Protein AF-A0A7S2SPV5-F1 (afdb_monomer_lite)

Organism: NCBI:txid1034831

pLDDT: mean 88.97, std 11.54, range [53.88, 98.31]

Radius of gyration: 15.53 Å; chains: 1; bounding box: 42×25×43 Å

Structure (mmCIF, N/CA/C/O backbone):
data_AF-A0A7S2SPV5-F1
#
_entry.i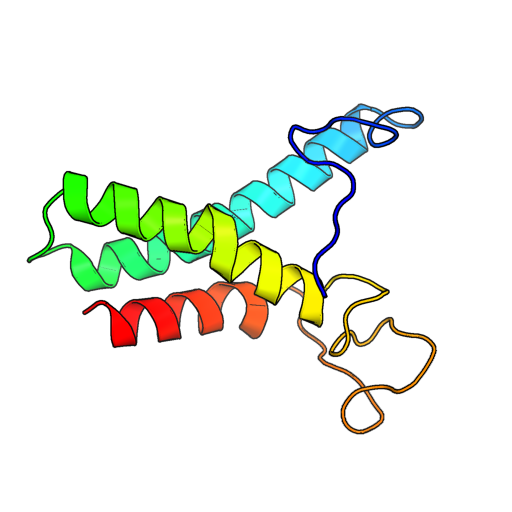d   AF-A0A7S2SPV5-F1
#
loop_
_atom_site.group_PDB
_atom_site.id
_atom_site.type_symbol
_atom_site.label_atom_id
_atom_site.label_alt_id
_atom_site.label_comp_id
_atom_site.label_asym_id
_atom_site.label_entity_id
_atom_site.label_seq_id
_atom_site.pdbx_PDB_ins_code
_atom_site.Cartn_x
_atom_site.Cartn_y
_atom_site.Cartn_z
_atom_site.occupancy
_atom_site.B_iso_or_equiv
_atom_site.auth_seq_id
_atom_site.auth_comp_id
_atom_site.auth_asym_id
_atom_site.auth_atom_id
_atom_site.pdbx_PDB_model_num
ATOM 1 N N . PHE A 1 1 ? 6.636 -11.316 -6.659 1.00 54.81 1 PHE A N 1
ATOM 2 C CA . PHE A 1 1 ? 5.296 -11.180 -6.036 1.00 54.81 1 PHE A CA 1
ATOM 3 C C . PHE A 1 1 ? 5.230 -9.963 -5.112 1.00 54.81 1 PHE A C 1
ATOM 5 O O . PHE A 1 1 ? 4.297 -9.185 -5.246 1.00 54.81 1 PHE A O 1
ATOM 12 N N . VAL A 1 2 ? 6.227 -9.761 -4.240 1.00 66.69 2 VAL A N 1
ATOM 13 C CA . VAL A 1 2 ? 6.478 -8.524 -3.471 1.00 66.69 2 VAL A CA 1
ATOM 14 C C . VAL A 1 2 ? 7.976 -8.212 -3.547 1.00 66.69 2 VAL A C 1
ATOM 16 O O . VAL A 1 2 ? 8.772 -9.143 -3.638 1.00 66.69 2 VAL A O 1
ATOM 19 N N . SER A 1 3 ? 8.369 -6.933 -3.542 1.00 65.62 3 SER A N 1
ATOM 20 C CA . SER A 1 3 ? 9.789 -6.548 -3.457 1.00 65.62 3 SER A CA 1
ATOM 21 C C . SER A 1 3 ? 10.364 -6.903 -2.083 1.00 65.62 3 SER A C 1
ATOM 23 O O . SER A 1 3 ? 9.908 -6.375 -1.074 1.00 65.62 3 SER A O 1
ATOM 25 N N . GLU A 1 4 ? 11.408 -7.730 -2.037 1.00 68.25 4 GLU A N 1
ATOM 26 C CA . GLU A 1 4 ? 12.071 -8.141 -0.783 1.00 68.25 4 GLU A CA 1
ATOM 27 C C . GLU A 1 4 ? 13.233 -7.219 -0.374 1.00 68.25 4 GLU A C 1
ATOM 29 O O . GLU A 1 4 ? 13.757 -7.285 0.739 1.00 68.25 4 GLU A O 1
ATOM 34 N N . SER A 1 5 ? 13.652 -6.328 -1.275 1.00 64.31 5 SER A N 1
ATOM 35 C CA . SER A 1 5 ? 14.708 -5.352 -1.010 1.00 64.31 5 SER A CA 1
ATOM 36 C C . SER A 1 5 ? 14.136 -4.067 -0.395 1.00 64.31 5 SER A C 1
ATOM 38 O O . SER A 1 5 ? 13.023 -3.663 -0.728 1.00 64.31 5 SER A O 1
ATOM 40 N N . ARG A 1 6 ? 14.929 -3.388 0.455 1.00 74.06 6 ARG A N 1
ATOM 41 C CA . ARG A 1 6 ? 14.656 -2.058 1.056 1.00 74.06 6 ARG A CA 1
ATOM 42 C C . ARG A 1 6 ? 13.745 -2.024 2.294 1.00 74.06 6 ARG A C 1
ATOM 44 O O . ARG A 1 6 ? 13.320 -0.945 2.710 1.00 74.06 6 ARG A O 1
ATOM 51 N N . PHE A 1 7 ? 13.514 -3.163 2.950 1.00 78.06 7 PHE A N 1
ATOM 52 C CA . PHE A 1 7 ? 12.891 -3.187 4.281 1.00 78.06 7 PHE A CA 1
ATOM 53 C C . PHE A 1 7 ? 13.731 -2.400 5.303 1.00 78.06 7 PHE A C 1
ATOM 55 O O . PHE A 1 7 ? 14.963 -2.465 5.281 1.00 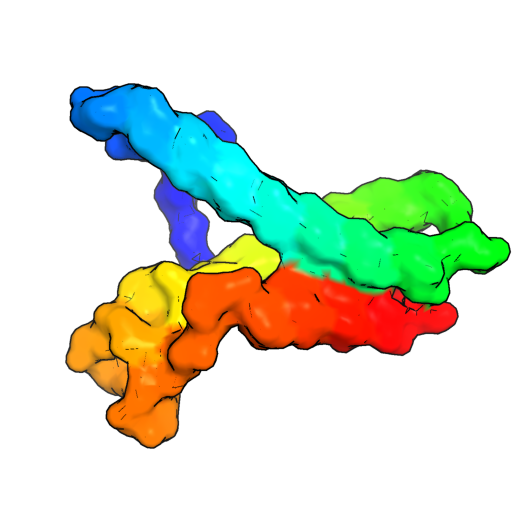78.06 7 PHE A O 1
ATOM 62 N N . PHE A 1 8 ? 13.073 -1.619 6.167 1.00 78.44 8 PHE A N 1
ATOM 63 C CA . PHE A 1 8 ? 13.721 -0.652 7.067 1.00 78.44 8 PHE A CA 1
ATOM 64 C C . PHE A 1 8 ? 14.735 0.272 6.374 1.00 78.44 8 PHE A C 1
ATOM 66 O O . PHE A 1 8 ? 15.756 0.620 6.964 1.00 78.44 8 PHE A O 1
ATOM 73 N N . LEU A 1 9 ? 14.494 0.639 5.109 1.00 76.25 9 LEU A N 1
ATOM 74 C CA . LEU A 1 9 ? 15.401 1.495 4.335 1.00 76.25 9 LEU A CA 1
ATOM 75 C C . LEU A 1 9 ? 16.826 0.916 4.185 1.00 76.25 9 LEU A C 1
ATOM 77 O O . LEU A 1 9 ? 17.770 1.639 3.862 1.00 76.25 9 LEU A O 1
ATOM 81 N N . ARG A 1 10 ? 17.012 -0.392 4.415 1.00 66.00 10 ARG A N 1
ATOM 82 C CA . ARG A 1 10 ? 18.329 -1.039 4.454 1.00 66.00 10 ARG A CA 1
ATOM 83 C C . ARG A 1 10 ? 18.712 -1.580 3.067 1.00 66.00 10 ARG A C 1
ATOM 85 O O . ARG A 1 10 ? 17.931 -2.301 2.452 1.00 66.00 10 ARG A O 1
ATOM 92 N N . LYS A 1 11 ? 19.958 -1.281 2.652 1.00 54.88 11 LYS A N 1
ATOM 93 C CA . LYS A 1 11 ? 20.642 -1.520 1.349 1.00 54.88 11 LYS A CA 1
ATOM 94 C C . LYS A 1 11 ? 20.286 -0.553 0.205 1.00 54.88 11 LYS A C 1
ATOM 96 O O . LYS A 1 11 ? 19.138 -0.469 -0.208 1.00 54.88 11 LYS A O 1
ATOM 101 N N . GLY A 1 12 ? 21.319 0.090 -0.362 1.00 56.78 12 GLY A N 1
ATOM 102 C CA . GLY A 1 12 ? 21.352 0.658 -1.725 1.00 56.78 12 GLY A CA 1
ATOM 103 C C . GLY A 1 12 ? 20.405 1.820 -2.051 1.00 56.78 12 GLY A C 1
ATOM 104 O O . GLY A 1 12 ? 20.520 2.397 -3.120 1.00 56.78 12 GLY A O 1
ATOM 105 N N . ALA A 1 13 ? 19.488 2.191 -1.155 1.00 53.88 13 ALA A N 1
ATOM 106 C CA . ALA A 1 13 ? 18.474 3.211 -1.422 1.00 53.88 13 ALA A CA 1
ATOM 107 C C . ALA A 1 13 ? 19.013 4.655 -1.427 1.00 53.88 13 ALA A C 1
ATOM 109 O O . ALA A 1 13 ? 18.308 5.554 -1.868 1.00 53.88 13 ALA A O 1
ATOM 110 N N . PHE A 1 14 ? 20.241 4.893 -0.957 1.00 60.25 14 PHE A N 1
ATOM 111 C CA . PHE A 1 14 ? 20.760 6.244 -0.693 1.00 60.25 14 PHE A CA 1
ATOM 112 C C . PHE A 1 14 ? 22.230 6.431 -1.086 1.00 60.25 14 PHE A C 1
ATOM 114 O O . PHE A 1 14 ? 22.910 7.270 -0.501 1.00 60.25 14 PHE A O 1
ATOM 121 N N . THR A 1 15 ? 22.758 5.630 -2.013 1.00 58.03 15 THR A N 1
ATOM 122 C CA . THR A 1 15 ? 24.171 5.750 -2.409 1.00 58.03 15 THR A CA 1
ATOM 123 C C . THR A 1 15 ? 24.425 6.919 -3.361 1.00 58.03 15 THR A C 1
ATOM 125 O O . THR A 1 15 ? 25.516 7.469 -3.311 1.00 58.03 15 THR A O 1
ATOM 128 N N . ASP A 1 16 ? 23.403 7.390 -4.088 1.00 56.78 16 ASP A N 1
ATOM 129 C CA . ASP A 1 16 ? 23.459 8.577 -4.949 1.00 56.78 16 ASP A CA 1
ATOM 130 C C . ASP A 1 16 ? 22.210 9.448 -4.716 1.00 56.78 16 ASP A C 1
ATOM 132 O O . ASP A 1 16 ? 21.086 8.951 -4.750 1.00 56.78 16 ASP A O 1
ATOM 136 N N . GLY A 1 17 ? 22.373 10.748 -4.438 1.00 64.12 17 GLY A N 1
ATOM 137 C CA . GLY A 1 17 ? 21.233 11.675 -4.324 1.00 64.12 17 GLY A CA 1
ATOM 138 C C . GLY A 1 17 ? 20.348 11.484 -3.082 1.00 64.12 17 GLY A C 1
ATOM 139 O O . GLY A 1 17 ? 19.124 11.522 -3.183 1.00 64.12 17 GLY A O 1
ATOM 140 N N . VAL A 1 18 ? 20.966 11.329 -1.905 1.00 71.19 18 VAL A N 1
ATOM 141 C CA . VAL A 1 18 ? 20.347 11.043 -0.590 1.00 71.19 18 VAL A CA 1
ATOM 142 C C . VAL A 1 18 ? 18.988 11.735 -0.349 1.00 71.19 18 VAL A C 1
ATOM 144 O O . VAL A 1 18 ? 18.044 11.104 0.123 1.00 71.19 18 VAL A O 1
ATOM 147 N N . GLY A 1 19 ? 18.860 13.021 -0.696 1.00 78.88 19 GLY A N 1
ATOM 148 C CA . GLY A 1 19 ? 17.618 13.781 -0.513 1.00 78.88 19 GLY A CA 1
ATOM 149 C C . GLY A 1 19 ? 16.445 13.294 -1.373 1.00 78.88 19 GLY A C 1
ATOM 150 O O . GLY A 1 19 ? 15.323 13.206 -0.876 1.00 78.88 19 GLY A O 1
ATOM 151 N N . TYR A 1 20 ? 16.691 12.926 -2.633 1.00 82.44 20 TYR A N 1
ATOM 152 C CA . TYR A 1 20 ? 15.647 12.454 -3.549 1.00 82.44 20 TYR A CA 1
ATOM 153 C C . TYR A 1 20 ? 15.057 11.118 -3.094 1.00 82.44 20 TYR A C 1
ATOM 155 O O . TYR A 1 20 ? 13.841 10.924 -3.121 1.00 82.44 20 TYR A O 1
ATOM 163 N N . SER A 1 21 ? 15.901 10.213 -2.609 1.00 81.31 21 SER A N 1
ATOM 164 C CA . SER A 1 21 ? 15.457 8.923 -2.092 1.00 81.31 21 SER A CA 1
ATOM 165 C C . SER A 1 21 ? 14.589 9.061 -0.839 1.00 81.31 21 SER A C 1
ATOM 167 O O . SER A 1 21 ? 13.597 8.345 -0.702 1.00 81.31 21 SER A O 1
ATOM 169 N N . TYR A 1 22 ? 14.902 10.008 0.057 1.00 84.06 22 TYR A N 1
ATOM 170 C CA . TYR A 1 22 ? 14.099 10.228 1.267 1.00 84.06 22 TYR A CA 1
ATOM 171 C C . TYR A 1 22 ? 12.773 10.893 0.910 1.00 84.06 22 TYR A C 1
ATOM 173 O O . TYR A 1 22 ? 11.736 10.500 1.439 1.00 84.06 22 TYR A O 1
ATOM 181 N N . ALA A 1 23 ? 12.794 11.843 -0.029 1.00 89.38 23 ALA A N 1
ATOM 182 C CA . ALA A 1 23 ? 11.586 12.459 -0.562 1.00 89.38 23 ALA A CA 1
ATOM 183 C C . ALA A 1 23 ? 10.673 11.421 -1.232 1.00 89.38 23 ALA A C 1
ATOM 185 O O . ALA A 1 23 ? 9.478 11.386 -0.953 1.00 89.38 23 ALA A O 1
ATOM 186 N N . SER A 1 24 ? 11.235 10.526 -2.047 1.00 87.12 24 SER A N 1
ATOM 187 C CA . SER A 1 24 ? 10.488 9.458 -2.723 1.00 87.12 24 SER A CA 1
ATOM 188 C C . SER A 1 24 ? 9.896 8.457 -1.732 1.00 87.12 24 SER A C 1
ATOM 190 O O . SER A 1 24 ? 8.737 8.066 -1.864 1.00 87.12 24 SER A O 1
ATOM 192 N N . TRP A 1 25 ? 10.654 8.071 -0.701 1.00 88.88 25 TRP A N 1
ATOM 193 C CA . TRP A 1 25 ? 10.127 7.232 0.373 1.00 88.88 25 TRP A CA 1
ATOM 194 C C . TRP A 1 25 ? 8.987 7.921 1.125 1.00 88.88 25 TRP A C 1
ATOM 196 O O . TRP A 1 25 ? 7.941 7.311 1.331 1.00 88.88 25 TRP A O 1
ATOM 206 N N . PHE A 1 26 ? 9.161 9.190 1.502 1.00 92.19 26 PHE A N 1
ATOM 207 C CA . PHE A 1 26 ? 8.140 9.946 2.225 1.00 92.19 26 PHE A CA 1
ATOM 208 C C . PHE A 1 26 ? 6.871 10.128 1.385 1.00 92.19 26 PHE A C 1
ATOM 210 O O . PHE A 1 26 ? 5.762 10.014 1.899 1.00 92.19 26 PHE A O 1
ATOM 217 N N . PHE A 1 27 ? 7.026 10.334 0.078 1.00 93.88 27 PHE A N 1
ATOM 218 C CA . PHE A 1 27 ? 5.918 10.397 -0.867 1.00 93.88 27 PHE A CA 1
ATOM 219 C C . PHE A 1 27 ? 5.128 9.078 -0.913 1.00 93.88 27 PHE A C 1
ATOM 221 O O . PHE A 1 27 ? 3.903 9.085 -0.816 1.00 93.88 27 PHE A O 1
ATOM 228 N N . GLN A 1 28 ? 5.816 7.933 -0.954 1.00 94.69 28 GLN A N 1
ATOM 229 C CA . GLN A 1 28 ? 5.162 6.620 -0.896 1.00 94.69 28 GLN A CA 1
ATOM 230 C C . GLN A 1 28 ? 4.532 6.328 0.474 1.00 94.69 28 GLN A C 1
ATOM 232 O O . GLN A 1 28 ? 3.450 5.744 0.552 1.00 94.69 28 GLN A O 1
ATOM 237 N N . PHE A 1 29 ? 5.170 6.774 1.558 1.00 94.75 29 PHE A N 1
ATOM 238 C CA . PHE A 1 29 ? 4.598 6.722 2.901 1.00 94.75 29 PHE A CA 1
ATOM 239 C C . PHE A 1 29 ? 3.291 7.522 2.984 1.00 94.75 29 PHE A C 1
ATOM 241 O O . PHE A 1 29 ? 2.322 7.034 3.563 1.00 94.75 29 PHE A O 1
ATOM 248 N N . ALA A 1 30 ? 3.229 8.708 2.371 1.00 97.44 30 ALA A N 1
ATOM 249 C CA . ALA A 1 30 ? 2.017 9.518 2.339 1.00 97.44 30 ALA A CA 1
ATOM 250 C C . ALA A 1 30 ? 0.860 8.784 1.637 1.00 97.44 30 ALA A C 1
ATOM 252 O O . ALA A 1 30 ? -0.235 8.737 2.189 1.00 97.44 30 ALA A O 1
ATOM 253 N N . PHE A 1 31 ? 1.102 8.127 0.497 1.00 97.94 31 PHE A N 1
ATOM 254 C CA . PHE A 1 31 ? 0.078 7.308 -0.171 1.00 97.94 31 PHE A CA 1
ATOM 255 C C . PHE A 1 31 ? -0.397 6.117 0.672 1.00 97.94 31 PHE A C 1
ATOM 257 O O . PHE A 1 31 ? -1.598 5.833 0.745 1.00 97.94 31 PHE A O 1
ATOM 264 N N . ALA A 1 32 ? 0.528 5.439 1.355 1.00 97.44 32 ALA A N 1
ATOM 265 C CA . ALA A 1 32 ? 0.174 4.374 2.287 1.00 97.44 32 ALA A CA 1
ATOM 266 C C . ALA A 1 32 ? -0.721 4.915 3.418 1.00 97.44 32 ALA A C 1
ATOM 268 O O . ALA A 1 32 ? -1.781 4.357 3.701 1.00 97.44 32 ALA A O 1
ATOM 269 N N . ALA A 1 33 ? -0.347 6.052 4.013 1.00 97.25 33 ALA A N 1
ATOM 270 C CA . ALA A 1 33 ? -1.139 6.714 5.045 1.00 97.25 33 ALA A CA 1
ATOM 271 C C . ALA A 1 33 ? -2.534 7.111 4.533 1.00 97.25 33 ALA A C 1
ATOM 273 O O . ALA A 1 33 ? -3.521 6.859 5.223 1.00 97.25 33 ALA A O 1
ATOM 274 N N . THR A 1 34 ? -2.647 7.635 3.306 1.00 97.56 34 THR A N 1
ATOM 275 C CA . THR A 1 34 ? -3.942 7.938 2.677 1.00 97.56 34 THR A CA 1
ATOM 276 C C . THR A 1 34 ? -4.841 6.700 2.625 1.00 97.56 34 THR A C 1
ATOM 278 O O . THR A 1 34 ? -5.991 6.768 3.062 1.00 97.56 34 THR A O 1
ATOM 281 N N . THR A 1 35 ? -4.311 5.549 2.198 1.00 97.88 35 THR A N 1
ATOM 282 C CA . THR A 1 35 ? -5.059 4.276 2.158 1.00 97.88 35 THR A CA 1
ATOM 283 C C . THR A 1 35 ? -5.623 3.899 3.533 1.00 97.88 35 THR A C 1
ATOM 285 O O . THR A 1 35 ? -6.799 3.550 3.642 1.00 97.88 35 THR A O 1
ATOM 288 N N . ALA A 1 36 ? -4.824 4.017 4.601 1.00 96.44 36 ALA A N 1
ATOM 289 C CA . ALA A 1 36 ? -5.288 3.751 5.967 1.00 96.44 36 ALA A CA 1
ATOM 290 C C . ALA A 1 36 ? -6.373 4.738 6.418 1.00 96.44 36 ALA A C 1
ATOM 292 O O . ALA A 1 36 ? -7.372 4.336 7.019 1.00 96.44 36 ALA A O 1
ATOM 293 N N . THR A 1 37 ? -6.209 6.026 6.101 1.00 95.56 37 THR A N 1
ATOM 294 C CA . THR A 1 37 ? -7.169 7.055 6.521 1.00 95.56 37 THR A CA 1
ATOM 295 C C . THR A 1 37 ? -8.541 6.902 5.868 1.00 95.56 37 THR A C 1
ATOM 297 O O . THR A 1 37 ? -9.540 7.164 6.537 1.00 95.56 37 THR A O 1
ATOM 300 N N . ILE A 1 38 ? -8.623 6.393 4.631 1.00 96.56 38 ILE A N 1
ATOM 301 C CA . ILE A 1 38 ? -9.908 6.057 3.992 1.00 96.56 38 ILE A CA 1
ATOM 302 C C . ILE A 1 38 ? -10.700 5.084 4.873 1.00 96.56 38 ILE A C 1
ATOM 304 O O . ILE A 1 38 ? -11.872 5.325 5.162 1.00 96.56 38 ILE A O 1
ATOM 308 N N . VAL A 1 39 ? -10.052 4.021 5.360 1.00 94.88 39 VAL A N 1
ATOM 309 C CA . VAL A 1 39 ? -10.721 3.031 6.213 1.00 94.88 39 VAL A CA 1
ATOM 310 C C . VAL A 1 39 ? -11.101 3.622 7.566 1.00 94.88 39 VAL A C 1
ATOM 312 O O . VAL A 1 39 ? -12.206 3.372 8.039 1.00 94.88 39 VAL A O 1
ATOM 315 N N . SER A 1 40 ? -10.240 4.456 8.162 1.00 93.25 40 SER A N 1
ATOM 316 C CA . SER A 1 40 ? -10.551 5.097 9.448 1.00 93.25 40 SER A CA 1
ATOM 317 C C . SER A 1 40 ? -11.862 5.881 9.429 1.00 93.25 40 SER A C 1
ATOM 319 O O . SER A 1 40 ? -12.616 5.806 10.394 1.00 93.25 40 SER A O 1
ATOM 321 N N . GLY A 1 41 ? -12.169 6.565 8.321 1.00 91.44 41 GLY A N 1
ATOM 322 C CA . GLY A 1 41 ? -13.418 7.309 8.166 1.00 91.44 41 GLY A CA 1
ATOM 323 C C . GLY A 1 41 ? -14.648 6.404 8.089 1.00 91.44 41 GLY A C 1
ATOM 324 O O . GLY A 1 41 ? -15.690 6.742 8.638 1.00 91.44 41 GLY A O 1
ATOM 325 N N . ALA A 1 42 ? -14.523 5.236 7.457 1.00 91.00 42 ALA A N 1
ATOM 326 C CA . ALA A 1 42 ? -15.628 4.292 7.299 1.00 91.00 42 ALA A CA 1
ATOM 327 C C . ALA A 1 42 ? -15.985 3.547 8.596 1.00 91.00 42 ALA A C 1
ATOM 329 O O . ALA A 1 42 ? -17.145 3.197 8.803 1.00 91.00 42 ALA A O 1
ATOM 330 N N . VAL A 1 43 ? -15.003 3.310 9.474 1.00 90.44 43 VAL A N 1
ATOM 331 C CA . VAL A 1 43 ? -15.184 2.493 10.689 1.00 90.44 43 VAL A CA 1
ATOM 332 C C . VAL A 1 43 ? -15.256 3.302 11.993 1.00 90.44 43 VAL A C 1
ATOM 334 O O . VAL A 1 43 ? -15.389 2.720 13.072 1.00 90.44 43 VAL A O 1
ATOM 337 N N . ALA A 1 44 ? -15.186 4.635 11.907 1.00 87.62 44 ALA A N 1
ATOM 338 C CA . ALA A 1 44 ? -14.994 5.550 13.037 1.00 87.62 44 ALA A CA 1
ATOM 339 C C . ALA A 1 44 ? -16.004 5.398 14.193 1.00 87.62 44 ALA A C 1
ATOM 341 O O . ALA A 1 44 ? -15.654 5.644 15.344 1.00 87.62 44 ALA A O 1
ATOM 342 N N . GLU A 1 45 ? -17.246 4.998 13.917 1.00 86.50 45 GLU A N 1
ATOM 343 C CA . GLU A 1 45 ? -18.332 5.026 14.911 1.00 86.50 45 GLU A CA 1
ATOM 344 C C . GLU A 1 45 ? -18.391 3.793 15.824 1.00 86.50 45 GLU A C 1
ATOM 346 O O . GLU A 1 45 ? -18.943 3.861 16.921 1.00 86.50 45 GLU A O 1
ATOM 351 N N . ARG A 1 46 ? -17.859 2.650 15.375 1.00 85.19 46 ARG A N 1
ATOM 352 C CA . ARG A 1 46 ? -18.099 1.338 16.010 1.00 85.19 46 ARG A CA 1
ATOM 353 C C . ARG A 1 46 ? -16.841 0.522 16.300 1.00 85.19 46 ARG A C 1
ATOM 355 O O . ARG A 1 46 ? -16.933 -0.540 16.912 1.00 85.19 46 ARG A O 1
ATOM 362 N N . VAL A 1 47 ? -15.666 1.010 15.902 1.00 92.19 47 VAL A N 1
ATOM 363 C CA . VAL A 1 47 ? -14.391 0.305 16.083 1.00 92.19 47 VAL A CA 1
ATOM 364 C C . VAL A 1 47 ? -13.575 0.923 17.216 1.00 92.19 47 VAL A C 1
ATOM 366 O O . VAL A 1 47 ? -13.381 2.133 17.294 1.00 92.19 47 VAL A O 1
ATOM 369 N N . THR A 1 48 ? -13.063 0.074 18.109 1.00 94.25 48 THR A N 1
ATOM 370 C CA . THR A 1 48 ? -12.135 0.510 19.159 1.00 94.25 48 THR A CA 1
ATOM 371 C C . THR A 1 48 ? -10.780 0.880 18.559 1.00 94.25 48 THR A C 1
ATOM 373 O O . THR A 1 48 ? -10.329 0.263 17.592 1.00 94.25 48 THR A O 1
ATOM 376 N N . LEU A 1 49 ? -10.072 1.835 19.170 1.00 92.31 49 LEU A N 1
ATOM 377 C CA . LEU A 1 49 ? -8.747 2.249 18.691 1.00 92.31 49 LEU A CA 1
ATOM 378 C C . LEU A 1 49 ? -7.774 1.064 18.572 1.00 92.31 49 LEU A C 1
ATOM 380 O O . LEU A 1 49 ? -7.030 0.969 17.601 1.00 92.31 49 LEU A O 1
ATOM 384 N N . THR A 1 50 ? -7.808 0.130 19.524 1.00 94.88 50 THR A N 1
ATOM 385 C CA . THR A 1 50 ? -6.963 -1.070 19.498 1.00 94.88 50 THR A CA 1
ATOM 386 C C . THR A 1 50 ? -7.253 -1.953 18.289 1.00 94.88 50 THR A C 1
ATOM 388 O O . THR A 1 50 ? -6.319 -2.350 17.595 1.00 94.88 50 THR A O 1
ATOM 391 N N . ALA A 1 51 ? -8.528 -2.226 17.997 1.00 93.50 51 ALA 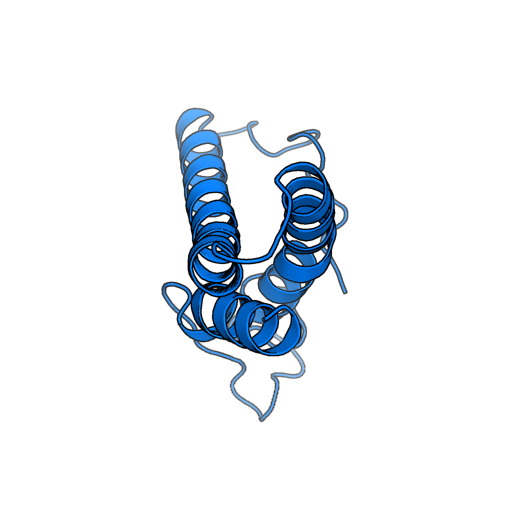A N 1
ATOM 392 C CA . ALA A 1 51 ? -8.905 -2.993 16.812 1.00 93.50 51 ALA A CA 1
ATOM 393 C C . ALA A 1 51 ? -8.472 -2.272 15.525 1.00 93.50 51 ALA A C 1
ATOM 395 O O . ALA A 1 51 ? -7.908 -2.901 14.628 1.00 93.50 51 ALA A O 1
ATOM 396 N N . TYR A 1 52 ? -8.633 -0.946 15.475 1.00 94.06 52 TYR A N 1
ATOM 397 C CA . TYR A 1 52 ? -8.165 -0.136 14.354 1.00 94.06 52 TYR A CA 1
ATOM 398 C C . TYR A 1 52 ? -6.638 -0.189 14.172 1.00 94.06 52 TYR A C 1
ATOM 400 O O . TYR A 1 52 ? -6.173 -0.295 13.042 1.00 94.06 52 TYR A O 1
ATOM 408 N N . MET A 1 53 ? -5.834 -0.185 15.242 1.00 94.31 53 MET A N 1
ATOM 409 C CA . MET A 1 53 ? -4.369 -0.282 15.131 1.00 94.31 53 MET A CA 1
ATOM 410 C C . MET A 1 53 ? -3.911 -1.603 14.498 1.00 94.31 53 MET A C 1
ATOM 412 O O . MET A 1 53 ? -3.031 -1.596 13.633 1.00 94.31 53 MET A O 1
ATOM 416 N N . PHE A 1 54 ? -4.515 -2.731 14.885 1.00 95.12 54 PHE A N 1
ATOM 417 C CA . PHE A 1 54 ? -4.222 -4.026 14.261 1.00 95.12 54 PHE A CA 1
ATOM 418 C C . PHE A 1 54 ? -4.672 -4.057 12.804 1.00 95.12 54 PHE A C 1
ATOM 420 O O . PHE A 1 54 ? -3.915 -4.490 11.936 1.00 95.12 54 PHE A O 1
ATOM 427 N N . TYR A 1 55 ? -5.868 -3.537 12.533 1.00 93.94 55 TYR A N 1
ATOM 428 C CA . TYR A 1 55 ? -6.400 -3.426 11.183 1.00 93.94 55 TYR A CA 1
ATOM 429 C C . TYR A 1 55 ? -5.481 -2.592 10.276 1.00 93.94 55 TYR A C 1
ATOM 431 O O . TYR A 1 55 ? -5.070 -3.049 9.212 1.00 93.94 55 TYR A O 1
ATOM 439 N N . ALA A 1 56 ? -5.097 -1.393 10.716 1.00 94.94 56 ALA A N 1
ATOM 440 C CA . ALA A 1 56 ? -4.217 -0.494 9.977 1.00 94.94 56 ALA A CA 1
ATOM 441 C C . ALA A 1 56 ? -2.829 -1.112 9.761 1.00 94.94 56 ALA A C 1
ATOM 443 O O . ALA A 1 56 ? -2.259 -0.987 8.679 1.00 94.94 56 ALA A O 1
ATOM 444 N N . THR A 1 57 ? -2.304 -1.832 10.756 1.00 95.31 57 THR A N 1
ATOM 445 C CA . THR A 1 57 ? -1.030 -2.555 10.638 1.00 95.31 57 THR A CA 1
ATOM 446 C C . THR A 1 57 ? -1.116 -3.680 9.610 1.00 95.31 57 THR A C 1
ATOM 448 O O . THR A 1 57 ? -0.204 -3.835 8.805 1.00 95.31 57 THR A O 1
ATOM 451 N N . ALA A 1 58 ? -2.210 -4.444 9.582 1.00 96.00 58 ALA A N 1
ATOM 452 C CA . ALA A 1 58 ? -2.422 -5.477 8.570 1.00 96.00 58 ALA A CA 1
ATOM 453 C C . ALA A 1 58 ? -2.554 -4.868 7.163 1.00 96.00 58 ALA A C 1
ATOM 455 O O . ALA A 1 58 ? -1.919 -5.330 6.212 1.00 96.00 58 ALA A O 1
ATOM 456 N N . LEU A 1 59 ? -3.327 -3.786 7.038 1.00 96.56 59 LEU A N 1
ATOM 457 C CA . LEU A 1 59 ? -3.544 -3.091 5.774 1.00 96.56 59 LEU A CA 1
ATOM 458 C C . LEU A 1 59 ? -2.243 -2.500 5.220 1.00 96.56 59 LEU A C 1
ATOM 460 O O . LEU A 1 59 ? -1.906 -2.754 4.070 1.00 96.56 59 LEU A O 1
ATOM 464 N N . ILE A 1 60 ? -1.494 -1.744 6.022 1.00 96.38 60 ILE A N 1
ATOM 465 C CA . ILE A 1 60 ? -0.296 -1.026 5.561 1.00 96.38 60 ILE A CA 1
ATOM 466 C C . ILE A 1 60 ? 0.967 -1.886 5.609 1.00 96.38 60 ILE A C 1
ATOM 468 O O . ILE A 1 60 ? 1.874 -1.682 4.809 1.00 96.38 60 ILE A O 1
ATOM 472 N N . GLY A 1 61 ? 1.035 -2.861 6.512 1.00 92.69 61 GLY A N 1
ATOM 473 C CA . GLY A 1 61 ? 2.174 -3.767 6.636 1.00 92.69 61 GLY A CA 1
ATOM 474 C C . GLY A 1 61 ? 2.160 -4.917 5.632 1.00 92.69 61 GLY A C 1
ATOM 475 O O . GLY A 1 61 ? 3.228 -5.412 5.282 1.00 92.69 61 GLY A O 1
ATOM 476 N N . PHE A 1 62 ? 0.981 -5.329 5.148 1.00 92.88 62 PHE A N 1
ATOM 477 C CA . PHE A 1 62 ? 0.854 -6.497 4.270 1.00 92.88 62 PHE A CA 1
ATOM 478 C C . PHE A 1 62 ? 0.066 -6.217 2.990 1.00 92.88 62 PHE A C 1
ATOM 480 O O . PHE A 1 62 ? 0.608 -6.395 1.904 1.00 92.88 62 PHE A O 1
ATOM 487 N N . ILE A 1 63 ? -1.184 -5.758 3.083 1.00 95.81 63 ILE A N 1
ATOM 488 C CA . ILE A 1 63 ? -2.068 -5.655 1.906 1.00 95.81 63 ILE A CA 1
ATOM 489 C C . ILE A 1 63 ? -1.580 -4.577 0.927 1.00 95.81 63 ILE A C 1
ATOM 491 O O . ILE A 1 63 ? -1.346 -4.858 -0.247 1.00 95.81 63 ILE A O 1
ATOM 495 N N . TYR A 1 64 ? -1.384 -3.348 1.397 1.00 96.75 64 TYR A N 1
ATOM 496 C CA . TYR A 1 64 ? -0.975 -2.221 0.561 1.00 96.75 64 TYR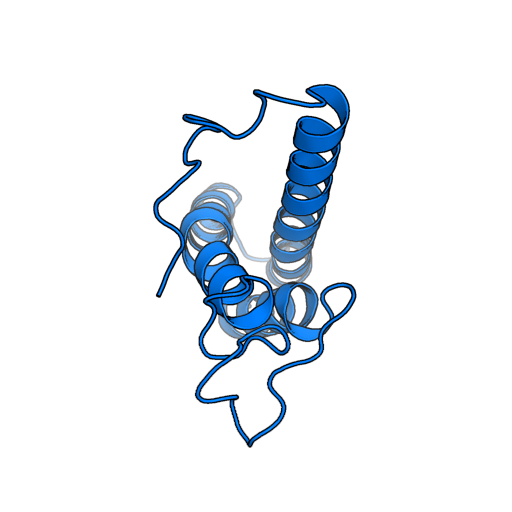 A CA 1
ATOM 497 C C . TYR A 1 64 ? 0.403 -2.433 -0.104 1.00 96.75 64 TYR A C 1
ATOM 499 O O . TYR A 1 64 ? 0.493 -2.240 -1.318 1.00 96.75 64 TYR A O 1
ATOM 507 N N . PRO A 1 65 ? 1.458 -2.909 0.600 1.00 94.56 65 PRO A N 1
ATOM 508 C CA . PRO A 1 65 ? 2.748 -3.237 -0.015 1.00 94.56 65 PRO A CA 1
ATOM 509 C C . PRO A 1 65 ? 2.657 -4.277 -1.137 1.00 94.56 65 PRO A C 1
ATOM 511 O O . PRO A 1 65 ? 3.415 -4.208 -2.108 1.00 94.56 65 PRO A O 1
ATOM 514 N N . VAL A 1 66 ? 1.730 -5.232 -1.023 1.00 95.06 66 VAL A N 1
ATOM 515 C CA . VAL A 1 66 ? 1.463 -6.224 -2.069 1.00 95.06 66 VAL A CA 1
ATOM 516 C C . VAL A 1 66 ? 0.833 -5.552 -3.288 1.00 95.06 66 VAL A C 1
ATOM 518 O O . VAL A 1 66 ? 1.361 -5.685 -4.391 1.00 95.06 66 VAL A O 1
ATOM 521 N N . VAL A 1 67 ? -0.229 -4.767 -3.093 1.00 96.44 67 VAL A N 1
ATOM 522 C CA . VAL A 1 67 ? -0.940 -4.096 -4.194 1.00 96.44 67 VAL A CA 1
ATOM 523 C C . VAL A 1 67 ? -0.039 -3.103 -4.933 1.00 96.44 67 VAL A C 1
ATOM 525 O O . VAL A 1 67 ? 0.024 -3.130 -6.163 1.00 96.44 67 VAL A O 1
ATOM 528 N N . VAL A 1 68 ? 0.720 -2.273 -4.211 1.00 95.50 68 VAL A N 1
ATOM 529 C CA . VAL A 1 68 ? 1.657 -1.328 -4.839 1.00 95.50 68 VAL A CA 1
ATOM 530 C C . VAL A 1 68 ? 2.769 -2.058 -5.598 1.00 95.50 68 VAL A C 1
ATOM 532 O O . VAL A 1 68 ? 3.164 -1.626 -6.680 1.00 95.50 68 VAL A O 1
ATOM 535 N N . SER A 1 69 ? 3.229 -3.211 -5.095 1.00 93.25 69 SER A N 1
ATOM 536 C CA . SER A 1 69 ? 4.216 -4.040 -5.797 1.00 93.25 69 SER A CA 1
ATOM 537 C C . SER A 1 69 ? 3.663 -4.645 -7.086 1.00 93.25 69 SER A C 1
ATOM 539 O O . SER A 1 69 ? 4.428 -4.909 -8.004 1.00 93.25 69 SER A O 1
ATOM 541 N N . TRP A 1 70 ? 2.358 -4.892 -7.182 1.00 94.56 70 TRP A N 1
ATOM 542 C CA . TRP A 1 70 ? 1.763 -5.453 -8.393 1.00 94.56 70 TRP A CA 1
ATOM 543 C C . TRP A 1 70 ? 1.643 -4.436 -9.522 1.00 94.56 70 TRP A C 1
ATOM 545 O O . TRP A 1 70 ? 1.928 -4.786 -10.665 1.00 94.56 70 TRP A O 1
ATOM 555 N N . ALA A 1 71 ? 1.224 -3.211 -9.201 1.00 95.56 71 ALA A N 1
ATOM 556 C CA . ALA A 1 71 ? 0.881 -2.198 -10.197 1.00 95.56 71 ALA A CA 1
ATOM 557 C C . ALA A 1 71 ? 2.000 -1.178 -10.466 1.00 95.56 71 ALA A C 1
ATOM 559 O O . ALA A 1 71 ? 2.132 -0.716 -11.594 1.00 95.56 71 ALA A O 1
ATOM 560 N N . TRP A 1 72 ? 2.798 -0.806 -9.456 1.00 95.06 72 TRP A N 1
ATOM 561 C CA . TRP A 1 72 ? 3.796 0.273 -9.567 1.00 95.06 72 TRP A CA 1
ATOM 562 C C . TRP A 1 72 ? 5.249 -0.194 -9.548 1.00 95.06 72 TRP A C 1
ATOM 564 O O . TRP A 1 72 ? 6.147 0.595 -9.833 1.00 95.06 72 TRP A O 1
ATOM 574 N N . ASN A 1 73 ? 5.514 -1.461 -9.232 1.00 91.31 73 ASN A N 1
ATOM 575 C CA . ASN A 1 73 ? 6.848 -2.021 -9.423 1.00 91.31 73 ASN A CA 1
ATOM 576 C C . ASN A 1 73 ? 7.042 -2.397 -10.898 1.00 91.31 73 ASN A C 1
ATOM 578 O O . ASN A 1 73 ? 6.138 -2.959 -11.506 1.00 91.31 73 ASN A O 1
ATOM 582 N N . VAL A 1 74 ? 8.220 -2.141 -11.465 1.00 89.75 74 VAL A N 1
ATOM 583 C CA . VAL A 1 74 ? 8.577 -2.545 -12.838 1.00 89.75 74 VAL A CA 1
ATOM 584 C C . VAL A 1 74 ? 8.435 -4.061 -13.039 1.00 89.75 74 VAL A C 1
ATOM 586 O O . VAL A 1 74 ? 7.935 -4.504 -14.063 1.00 89.75 74 VAL A O 1
ATOM 589 N N . GLU A 1 75 ? 8.772 -4.857 -12.024 1.00 89.06 75 GLU A N 1
ATOM 590 C CA . GLU A 1 75 ? 8.643 -6.324 -12.040 1.00 89.06 75 GLU A CA 1
ATOM 591 C C . GLU A 1 75 ? 7.242 -6.811 -11.608 1.00 89.06 75 GLU A C 1
ATOM 593 O O . GLU A 1 75 ? 6.985 -8.014 -11.480 1.00 89.06 75 GLU A O 1
ATOM 598 N N . GLY A 1 76 ? 6.322 -5.882 -11.328 1.00 92.00 76 GLY A N 1
ATOM 599 C CA . GLY A 1 76 ? 4.952 -6.181 -10.931 1.00 92.00 76 GLY A CA 1
ATOM 600 C C . GLY A 1 76 ? 4.191 -6.880 -12.055 1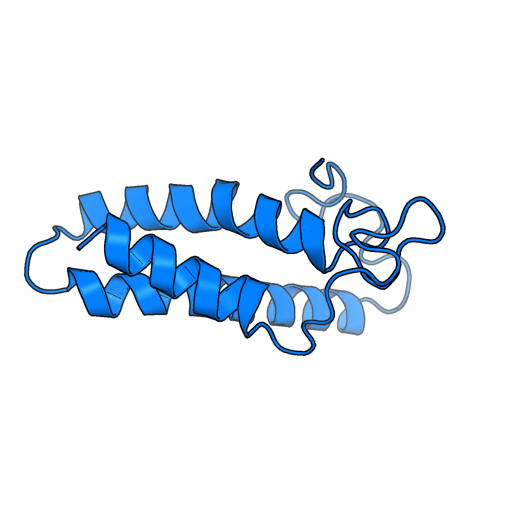.00 92.00 76 GLY A C 1
ATOM 601 O O . GLY A 1 76 ? 4.259 -6.472 -13.209 1.00 92.00 76 GLY A O 1
ATOM 602 N N . TRP A 1 77 ? 3.446 -7.939 -11.735 1.00 93.31 77 TRP A N 1
ATOM 603 C CA . TRP A 1 77 ? 2.715 -8.728 -12.741 1.00 93.31 77 TRP A CA 1
ATOM 604 C C . TRP A 1 77 ? 1.627 -7.928 -13.476 1.00 93.31 77 TRP A C 1
ATOM 606 O O . TRP A 1 77 ? 1.269 -8.268 -14.596 1.00 93.31 77 TRP A O 1
ATOM 616 N N . ALA A 1 78 ? 1.102 -6.868 -12.855 1.00 94.94 78 ALA A N 1
ATOM 617 C CA . ALA A 1 78 ? 0.085 -5.998 -13.437 1.00 94.94 78 ALA A CA 1
ATOM 618 C C . ALA A 1 78 ? 0.666 -4.665 -13.928 1.00 94.94 78 ALA A C 1
ATOM 620 O O . ALA A 1 78 ? -0.087 -3.801 -14.365 1.00 94.94 78 ALA A O 1
ATOM 621 N N . SER A 1 79 ? 1.977 -4.459 -13.824 1.00 95.06 79 SER A N 1
ATOM 622 C CA . SER A 1 79 ? 2.610 -3.174 -14.104 1.00 95.06 79 SER A CA 1
ATOM 623 C C . SER A 1 79 ? 2.571 -2.830 -15.587 1.00 95.06 79 SER A C 1
ATOM 625 O O . SER A 1 79 ? 2.899 -3.662 -16.428 1.00 95.06 79 SER A O 1
ATOM 627 N N . ALA A 1 80 ? 2.229 -1.581 -15.908 1.00 95.00 80 ALA A N 1
ATOM 628 C CA . ALA A 1 80 ? 2.357 -1.046 -17.266 1.00 95.00 80 ALA A CA 1
ATOM 629 C C . ALA A 1 80 ? 3.822 -0.833 -17.700 1.00 95.00 80 ALA A C 1
ATOM 631 O O . ALA A 1 80 ? 4.084 -0.584 -18.872 1.00 95.00 80 ALA A O 1
ATOM 632 N N . TRP A 1 81 ? 4.776 -0.922 -16.765 1.00 92.12 81 TRP A N 1
ATOM 633 C CA . TRP A 1 81 ? 6.214 -0.769 -17.027 1.00 92.12 81 TRP A CA 1
ATOM 634 C C . TRP A 1 81 ? 6.940 -2.097 -17.228 1.00 92.12 81 TRP A C 1
ATOM 636 O O . TRP A 1 81 ? 8.154 -2.103 -17.417 1.00 92.12 81 TRP A O 1
ATOM 646 N N . ARG A 1 82 ? 6.219 -3.215 -17.132 1.00 91.81 82 ARG A N 1
ATOM 647 C CA . ARG A 1 82 ? 6.787 -4.544 -17.314 1.00 91.81 82 ARG A CA 1
ATOM 648 C C . ARG A 1 82 ? 7.162 -4.753 -18.785 1.00 91.81 82 ARG A C 1
ATOM 650 O O . ARG A 1 82 ? 6.414 -4.366 -19.677 1.00 91.81 82 ARG A O 1
ATOM 657 N N . GLU A 1 83 ? 8.321 -5.353 -19.036 1.00 89.12 83 GLU A N 1
ATOM 658 C CA . GLU A 1 83 ? 8.831 -5.561 -20.401 1.00 89.12 83 GLU A CA 1
ATOM 659 C C . GLU A 1 83 ? 8.221 -6.802 -21.077 1.00 89.12 83 GLU A C 1
ATOM 661 O O . GLU A 1 83 ? 8.046 -6.837 -22.294 1.00 89.12 83 GLU A O 1
ATOM 666 N N . ASP A 1 84 ? 7.881 -7.817 -20.285 1.00 88.81 84 ASP A N 1
ATOM 667 C CA . ASP A 1 84 ? 7.364 -9.117 -20.702 1.00 88.81 84 ASP A CA 1
ATOM 668 C C . ASP A 1 84 ? 5.957 -9.371 -20.140 1.00 88.81 84 ASP A C 1
ATOM 670 O O . ASP A 1 84 ? 5.639 -8.920 -19.049 1.00 88.81 84 ASP A O 1
ATOM 674 N N . ASP A 1 85 ? 5.124 -10.140 -20.846 1.00 89.25 85 ASP A N 1
ATOM 675 C CA . ASP A 1 85 ? 3.848 -10.671 -20.321 1.00 89.25 85 ASP A CA 1
ATOM 676 C C . ASP A 1 85 ? 2.938 -9.618 -19.649 1.00 89.25 85 ASP A C 1
ATOM 678 O O . ASP A 1 85 ? 2.518 -9.740 -18.496 1.00 89.25 85 ASP A O 1
ATOM 682 N N . LEU A 1 86 ? 2.659 -8.530 -20.375 1.00 93.69 86 LEU A N 1
ATOM 683 C CA . LEU A 1 86 ? 1.768 -7.477 -19.896 1.00 93.69 86 LEU A CA 1
ATOM 684 C C . LEU A 1 86 ? 0.363 -8.024 -19.633 1.00 93.69 86 LEU A C 1
ATOM 686 O O . LEU A 1 86 ? -0.268 -8.624 -20.510 1.00 93.69 86 LEU A O 1
ATOM 690 N N . LEU A 1 87 ? -0.185 -7.700 -18.460 1.00 93.56 87 LEU A N 1
ATOM 691 C CA . LEU A 1 87 ? -1.580 -7.977 -18.139 1.00 93.56 87 LEU A CA 1
ATOM 692 C C . LEU A 1 87 ? -2.503 -7.370 -19.211 1.00 93.56 87 LEU A C 1
ATOM 694 O O . LEU A 1 87 ? -2.476 -6.165 -19.458 1.00 93.56 87 LEU A O 1
ATOM 698 N N . PHE A 1 88 ? -3.312 -8.213 -19.857 1.00 94.56 88 PHE A N 1
ATOM 699 C CA . PHE A 1 88 ? -4.191 -7.836 -20.976 1.00 94.56 88 PHE A CA 1
ATOM 700 C C . PHE A 1 88 ? -3.475 -7.151 -22.158 1.00 94.56 88 PHE A C 1
ATOM 702 O O . PHE A 1 88 ? -4.107 -6.445 -22.940 1.00 94.56 88 PHE A O 1
ATOM 709 N N . GLY A 1 89 ? -2.162 -7.353 -22.305 1.00 94.06 89 GLY A N 1
ATOM 710 C CA . GLY A 1 89 ? -1.352 -6.750 -23.364 1.00 94.06 89 GLY A CA 1
ATOM 711 C C . GLY A 1 89 ? -1.004 -5.270 -23.160 1.00 94.06 89 GLY A C 1
ATOM 712 O O . GLY A 1 89 ? -0.372 -4.693 -24.041 1.00 94.06 89 GLY A O 1
ATOM 713 N N . CYS A 1 90 ? -1.385 -4.648 -22.036 1.00 93.56 90 CYS A N 1
ATOM 714 C CA . CYS A 1 90 ? -1.086 -3.234 -21.757 1.00 93.56 90 CYS A CA 1
ATOM 715 C C . CYS A 1 90 ? -0.625 -2.926 -20.322 1.00 93.56 90 CYS A C 1
ATOM 717 O O . CYS A 1 90 ? 0.045 -1.918 -20.109 1.00 93.56 90 CYS A O 1
ATOM 719 N N . GLY A 1 91 ? -0.957 -3.768 -19.342 1.00 95.62 91 GLY A N 1
ATOM 720 C CA . GLY A 1 91 ? -0.727 -3.482 -17.927 1.00 95.62 91 GLY A CA 1
ATOM 721 C C . GLY A 1 91 ? -1.675 -2.418 -17.355 1.00 95.62 91 GLY A C 1
ATOM 722 O O . GLY A 1 91 ? -2.496 -1.811 -18.043 1.00 95.62 91 GLY A O 1
ATOM 723 N N . VAL A 1 92 ? -1.587 -2.198 -16.046 1.00 95.44 92 VAL A N 1
ATOM 724 C CA . VAL A 1 92 ? -2.414 -1.238 -15.308 1.00 95.44 92 VAL A CA 1
ATOM 725 C C . VAL A 1 92 ? -1.737 0.124 -15.300 1.00 95.44 92 VAL A C 1
ATOM 727 O O . VAL A 1 92 ? -0.637 0.287 -14.775 1.00 95.44 92 VAL A O 1
ATOM 730 N N . THR A 1 93 ? -2.435 1.127 -15.832 1.00 95.12 93 THR A N 1
ATOM 731 C CA . THR A 1 93 ? -2.032 2.530 -15.707 1.00 95.12 93 THR A CA 1
ATOM 732 C C . THR A 1 93 ? -2.753 3.163 -14.524 1.00 95.12 93 THR A C 1
ATOM 734 O O . THR A 1 93 ? -3.946 3.445 -14.593 1.00 95.12 93 THR A O 1
ATOM 737 N N . ASP A 1 94 ? -2.019 3.416 -13.445 1.00 96.56 94 ASP A N 1
ATOM 738 C CA . ASP A 1 94 ? -2.509 4.173 -12.295 1.00 96.56 94 ASP A CA 1
ATOM 739 C C . ASP A 1 94 ? -1.475 5.234 -11.922 1.00 96.56 94 ASP A C 1
ATOM 741 O O . ASP A 1 94 ? -0.429 4.912 -11.374 1.00 96.56 94 ASP A O 1
ATOM 745 N N . PHE A 1 95 ? -1.726 6.495 -12.273 1.00 94.69 95 PHE A N 1
ATOM 746 C CA . PHE A 1 95 ? -0.714 7.548 -12.139 1.00 94.69 95 PHE A CA 1
ATOM 747 C C . PHE A 1 95 ? -0.521 8.016 -10.690 1.00 94.69 95 PHE A C 1
ATOM 749 O O . PHE A 1 95 ? 0.607 8.203 -10.244 1.00 94.69 95 PHE A O 1
ATOM 756 N N . ALA A 1 96 ? -1.623 8.219 -9.963 1.00 95.69 96 ALA A N 1
ATOM 757 C CA . ALA A 1 96 ? -1.620 8.852 -8.640 1.00 95.69 96 ALA A CA 1
ATOM 758 C C . ALA A 1 96 ? -2.379 8.054 -7.567 1.00 95.69 96 ALA A C 1
ATOM 760 O O . ALA A 1 96 ? -2.580 8.552 -6.463 1.00 95.69 96 ALA A O 1
ATOM 761 N N . GLY A 1 97 ? -2.803 6.824 -7.869 1.00 97.00 97 GLY A N 1
ATOM 762 C CA . GLY A 1 97 ? -3.329 5.897 -6.868 1.00 97.00 97 GLY A CA 1
ATOM 763 C C . GLY A 1 97 ? -4.843 5.739 -6.883 1.00 97.00 97 GLY A C 1
ATOM 764 O O . GLY A 1 97 ? -5.418 5.360 -5.869 1.00 97.00 97 GLY A O 1
ATOM 765 N N . SER A 1 98 ? -5.519 6.001 -8.000 1.00 97.31 98 SER A N 1
ATOM 766 C CA . SER A 1 98 ? -6.961 5.736 -8.128 1.00 97.31 98 SER A CA 1
ATOM 767 C C . SER A 1 98 ? -7.310 4.269 -7.826 1.00 97.31 98 SER A C 1
ATOM 769 O O . SER A 1 98 ? -8.296 3.992 -7.143 1.00 97.31 98 SER A O 1
ATOM 771 N N . GLY A 1 99 ? -6.460 3.332 -8.253 1.00 97.31 99 GLY A N 1
ATOM 772 C CA . GLY A 1 99 ? -6.554 1.915 -7.926 1.00 97.31 99 GLY A CA 1
ATOM 773 C C . GLY A 1 99 ? -5.768 1.582 -6.661 1.00 97.31 99 GLY A C 1
ATOM 774 O O . GLY A 1 99 ? -6.334 1.189 -5.643 1.00 97.31 99 GLY A O 1
ATOM 775 N N . VAL A 1 100 ? -4.451 1.784 -6.707 1.00 97.69 100 VAL A N 1
ATOM 776 C CA . VAL A 1 100 ? -3.505 1.338 -5.675 1.00 97.69 100 VAL A CA 1
ATOM 777 C C . VAL A 1 100 ? -3.827 1.915 -4.295 1.00 97.69 100 VAL A C 1
ATOM 779 O O . VAL A 1 100 ? -3.718 1.193 -3.305 1.00 97.69 100 VAL A O 1
ATOM 782 N N . VAL A 1 101 ? -4.263 3.175 -4.217 1.00 98.31 101 VAL A N 1
ATOM 783 C CA . VAL A 1 101 ? -4.549 3.879 -2.955 1.00 98.31 101 VAL A CA 1
ATOM 784 C C . VAL A 1 101 ? -6.052 3.893 -2.677 1.00 98.31 101 VAL A C 1
ATOM 786 O O . VAL A 1 101 ? -6.517 3.324 -1.689 1.00 98.31 101 VAL A O 1
ATOM 789 N N . HIS A 1 102 ? -6.834 4.521 -3.557 1.00 98.12 102 HIS A N 1
ATOM 790 C CA . HIS A 1 102 ? -8.249 4.795 -3.317 1.00 98.12 102 HIS A CA 1
ATOM 791 C C . HIS A 1 102 ? -9.126 3.548 -3.424 1.00 98.12 102 HIS A C 1
ATOM 793 O O . HIS A 1 102 ? -9.939 3.317 -2.531 1.00 98.12 102 HIS A O 1
ATOM 799 N N . MET A 1 103 ? -8.966 2.725 -4.465 1.00 98.06 103 MET A N 1
ATOM 800 C CA . MET A 1 103 ? -9.734 1.481 -4.589 1.00 98.06 103 MET A CA 1
ATOM 801 C C . MET A 1 103 ? -9.339 0.479 -3.502 1.00 98.06 103 MET A C 1
ATOM 803 O O . MET A 1 103 ? -10.226 -0.075 -2.860 1.00 98.06 103 MET A O 1
ATOM 807 N N . THR A 1 104 ? -8.043 0.296 -3.224 1.00 98.12 104 THR A N 1
ATOM 808 C CA . THR A 1 104 ? -7.582 -0.561 -2.116 1.00 98.12 104 THR A CA 1
ATOM 809 C C . THR A 1 104 ? -8.190 -0.128 -0.785 1.00 98.12 104 THR A C 1
ATOM 811 O O . THR A 1 104 ? -8.782 -0.946 -0.082 1.00 98.12 104 THR A O 1
ATOM 814 N N . GLY A 1 105 ? -8.089 1.163 -0.450 1.00 97.62 105 GLY A N 1
ATOM 815 C CA . GLY A 1 105 ? -8.661 1.718 0.774 1.00 97.62 105 GLY A CA 1
ATOM 816 C C . GLY A 1 105 ? -10.185 1.609 0.806 1.00 97.62 105 GLY A C 1
ATOM 817 O O . GLY A 1 105 ? -10.744 1.251 1.834 1.00 97.62 105 GLY A O 1
ATOM 818 N N . GLY A 1 106 ? -10.860 1.857 -0.317 1.00 97.75 106 GLY A N 1
ATOM 819 C CA . GLY A 1 106 ? -12.317 1.788 -0.435 1.00 97.75 106 GLY A CA 1
ATOM 820 C C . GLY A 1 106 ? -12.870 0.369 -0.304 1.00 97.75 106 GLY A C 1
ATOM 821 O O . GLY A 1 106 ? -13.851 0.160 0.402 1.00 97.75 106 GLY A O 1
ATOM 822 N N . VAL A 1 107 ? -12.224 -0.624 -0.920 1.00 97.88 107 VAL A N 1
ATOM 823 C CA . VAL A 1 107 ? -12.604 -2.039 -0.776 1.00 97.88 107 VAL A CA 1
ATOM 824 C C . VAL A 1 107 ? -12.321 -2.523 0.642 1.00 97.88 107 VAL A C 1
ATOM 826 O O . VAL A 1 107 ? -13.172 -3.168 1.247 1.00 97.88 107 VAL A O 1
ATOM 829 N N . ALA A 1 108 ? -11.164 -2.171 1.206 1.00 96.38 108 ALA A N 1
ATOM 830 C CA . ALA A 1 108 ? -10.846 -2.482 2.595 1.00 96.38 108 ALA A CA 1
ATOM 831 C C . ALA A 1 108 ? -11.879 -1.854 3.550 1.00 96.38 108 ALA A C 1
ATOM 833 O O . ALA A 1 108 ? -12.386 -2.526 4.442 1.00 96.38 108 ALA A O 1
ATOM 834 N N . ALA A 1 109 ? -12.251 -0.594 3.324 1.00 94.88 109 ALA A N 1
ATOM 835 C CA . ALA A 1 109 ? -13.290 0.097 4.078 1.00 94.88 109 ALA A CA 1
ATOM 836 C C . ALA A 1 109 ? -14.652 -0.600 3.957 1.00 94.88 109 ALA A C 1
ATOM 838 O O . ALA A 1 109 ? -15.313 -0.794 4.968 1.00 94.88 109 ALA A O 1
ATOM 839 N N . LEU A 1 110 ? -15.048 -1.016 2.750 1.00 95.25 110 LEU A N 1
ATOM 840 C CA . LEU A 1 110 ? -16.301 -1.735 2.517 1.00 95.25 110 LEU A CA 1
ATOM 841 C C . LEU A 1 110 ? -16.351 -3.077 3.260 1.00 95.25 110 LEU A C 1
ATOM 843 O O . LEU A 1 110 ? -17.396 -3.440 3.780 1.00 95.25 110 LEU A O 1
ATOM 847 N N . VAL A 1 111 ? -15.238 -3.814 3.300 1.00 93.88 111 VAL A N 1
ATOM 848 C CA . VAL A 1 111 ? -15.154 -5.106 4.002 1.00 93.88 111 VAL A CA 1
ATOM 849 C C . VAL A 1 111 ? -15.083 -4.927 5.522 1.00 93.88 111 VAL A C 1
ATOM 851 O O . VAL A 1 111 ? -15.587 -5.768 6.261 1.00 93.88 111 VAL A O 1
ATOM 854 N N . GLY A 1 112 ? -14.420 -3.869 5.994 1.00 88.12 112 GLY A N 1
ATOM 855 C CA . GLY A 1 112 ? -14.203 -3.608 7.418 1.00 88.12 112 GLY A CA 1
ATOM 856 C C . GLY A 1 112 ? -15.330 -2.852 8.129 1.00 88.12 112 GLY A C 1
ATOM 857 O O . GLY A 1 112 ? -15.313 -2.795 9.359 1.00 88.12 112 GLY A O 1
ATOM 858 N N . ALA A 1 113 ? -16.263 -2.251 7.385 1.00 84.00 113 ALA A N 1
ATOM 859 C CA . ALA A 1 113 ? -17.411 -1.513 7.914 1.00 84.00 113 ALA A CA 1
ATOM 860 C C . ALA A 1 113 ? -18.563 -2.450 8.289 1.00 84.00 113 ALA A C 1
ATOM 862 O O . ALA A 1 113 ? -19.113 -2.244 9.400 1.00 84.00 113 ALA A O 1
#

InterPro domains:
  IPR024041 Ammonium transporter AmtB-like domain [PF00909] (13-113)
  IPR029020 Ammonium/urea transporter [G3DSA:1.10.3430.10] (1-113)

Secondary structure (DSSP, 8-state):
----S-GGG-SSTTSS-HHHHHHHHHHHHHHHHHHHHHHHHHHTTT--HHHHHHHHHHIIIIIHHHHHHHHTSTT-TTBTT-SSS-GGGT-B--SSSIIIIIIHHHHHHHHH-

Foldseek 3Di:
DFDPPQVVPDPDQQPPPNPVSVVVVVLVVVLLVLLLVLLCVLCVPPDDPVRSVVLSCCLSVPVLRLLCQQDPNCCHCQHQNDPPNHDVVGGDDDPRCVPSRVVSSVVSNVVND

Sequence (113 aa):
FVSESRFFLRKGAFTDGVGYSYASWFFQFAFAATTATIVSGAVAERVTLTAYMFYATALIGFIYPVVVSWAWNVEGWASAWREDDLLFGCGVTDFAGSGVVHMTGGVAALVGA

=== Feature glossary ===
The features interleaved in this record are:

— What the protein is —

Sequence gives the chain of amino acids in standard one-letter code (A=alanine, C=cysteine, …, Y=tyrosine), read N→C. It is the only feature that is directly encoded by the gene; all structural features are derived from the folded form of this sequence.

Database cross-references. InterPro integrates a dozen domain/family signature databases into unified entries with residue-range hits. GO terms attach function/process/location labels with evidence codes. CATH codes position the fold in a four-level structural taxonomy. Organism is the NCBI-taxonomy species name.

— Where its atoms are —

Atomic coordinates in PDBx/mmCIF format — the same representation the Protein Data Bank distributes. Each line of the _atom_site loop places one backbone atom in Cartesian space (units: ångströms, origin: arbitrary).

The six renders are orthographic views along the three Cartesian axes in both directions. Representation (cartoon, sticks, or surface) and color scheme (sequence-rainbow or by-chain) vary across proteins so the training set covers all the common visualization conventions.

— Local backbone conformation —

Eight-state secondary structure (DSSP): H is the canonical α-helix, G the tighter 3₁₀-helix, I the wider π-helix; E/B are β-structure, T and S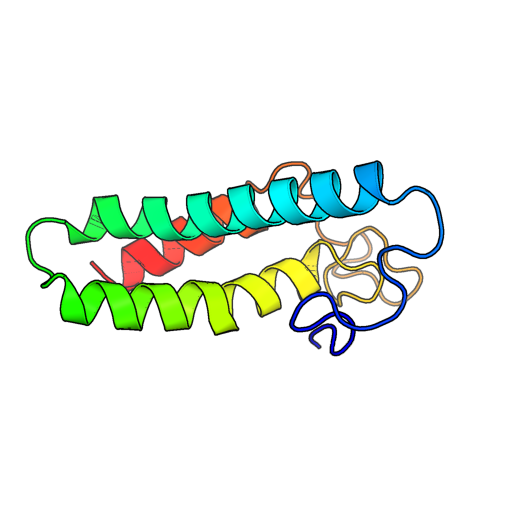 are turns and bends, and '-' is everything else. DSSP derives these from the pattern of main-chain N–H···O=C hydrogen bonds, not from the sequence.

P-SEA three-state annotation labels each residue as helix, strand, or coil based purely on the geometry of the Cα trace. It serves as a fallback when the full backbone (and thus DSSP) is unavailable.

The φ/ψ torsion pair specifies the backbone conformation at each residue. φ rotates about the N–Cα bond, ψ about the Cα–C bond. Steric clashes forbid most of the (φ, ψ) plane — the allowed regions (α-helix basin, β-sheet basin, left-handed helix) are the Ramachandran-allowed regions.

— Global shape and packing —

The geometric summary reports three shape descriptors. Rg (radius of gyration) measures how spread out the Cα atoms are about their centre of mass; compact globular proteins have small Rg, elongated or unfolded ones large. Cα contacts (<8 Å, |i−j|>4) count long-range residue pairs in spatial proximity — high for tightly packed folds, near zero for rods or random coil. The bounding-box extents give the protein's footprint along x, y, z in Å.

Solvent-accessible surface area (SASA) is the area in Å² traced out by the centre of a 1.4 Å probe sphere (a water molecule) rolled over the protein's van der Waals surface (Shrake–Rupley / Lee–Richards construction). Buried residues have near-zero SASA; fully exposed residues can exceed 200 Å². The total SASA scales roughly with the number of surface residues.

The contact map is a binary N×N matrix image: pixel (i, j) is dark where Cα_i and Cα_j are within 8 Å and |i−j|>4. Because the |i−j|>4 filter removes local helical contacts, off-diagonal stripes parallel to the main diagonal indicate parallel β-sheets; stripes perpendicular to it indicate antiparallel β-sheets. The Ramachandran plot scatters every residue's (φ, ψ) pair against the sterically allowed regions. The PAE heatmap renders the predicted-aligned-error matrix.

— Structural neighborhood —

3Di is Foldseek's structural alphabet. Each residue is assigned one of twenty discrete states based on how its Cα sits relative to its spatial (not sequential) neighbors. Aligning 3Di strings finds structural homologs roughly as well as full 3D superposition, but orders of magnitude faster.

Nearest PDB neighbors are the top structural matches found by Foldseek when searching this structure against the entire Protein Data Bank. Each hit reports a TM-score (0 to 1; >0.5 almost always implies the same fold) and an E-value. These are *structural* homologs — they may share no detectable sequence similarity.

— Confidence and disorder —

For AlphaFold models, the B-factor field carries pLDDT — the model's own estimate of local accuracy on a 0–100 scale. Regions with pLDDT<50 should be treated as essentially unmodeled; they often correspond to intrinsically disordered segments.

Crystallographic B-factors measure how much each atom's electron density is smeared out, in Å². They rise in mobile loops and surface residues and fall in the buried interior. In AlphaFold models this column is repurposed to hold pLDDT instead.

Predicted aligned error is AlphaFold's pairwise confidence. Unlike pLDDT (per-residue), PAE is per-residue-pair and captures whether two parts of the structure are correctly placed relative to each other. Units are ångströms of expected positional error.